Protein AF-A0A7C2VJK5-F1 (afdb_monomer)

Structure (mmCIF, N/CA/C/O backbone):
data_AF-A0A7C2VJK5-F1
#
_entry.id   AF-A0A7C2VJK5-F1
#
loop_
_atom_site.group_PDB
_atom_site.id
_atom_site.type_symbol
_atom_site.label_atom_id
_atom_site.label_alt_id
_atom_site.label_comp_id
_atom_site.label_asym_id
_atom_site.label_entity_id
_atom_site.label_seq_id
_atom_site.pdbx_PDB_ins_code
_atom_site.Cartn_x
_atom_site.Cartn_y
_atom_site.Cartn_z
_atom_site.occupancy
_atom_site.B_iso_or_equiv
_atom_site.auth_seq_id
_atom_site.auth_comp_id
_atom_site.auth_asym_id
_atom_site.auth_atom_id
_atom_site.pdbx_PDB_model_num
ATOM 1 N N . MET A 1 1 ? 11.072 10.235 -19.917 1.00 49.56 1 MET A N 1
ATOM 2 C CA . MET A 1 1 ? 10.590 9.136 -19.045 1.00 49.56 1 MET A CA 1
ATOM 3 C C . MET A 1 1 ? 9.310 8.574 -19.650 1.00 49.56 1 MET A C 1
ATOM 5 O O . MET A 1 1 ? 8.379 9.335 -19.873 1.00 49.56 1 MET A O 1
ATOM 9 N N . SER A 1 2 ? 9.310 7.295 -20.035 1.00 57.38 2 SER A N 1
ATOM 10 C CA . SER A 1 2 ? 8.342 6.715 -20.980 1.00 57.38 2 SER A CA 1
ATOM 11 C C . SER A 1 2 ? 6.887 6.766 -20.512 1.00 57.38 2 SER A C 1
ATOM 13 O O . SER A 1 2 ? 6.5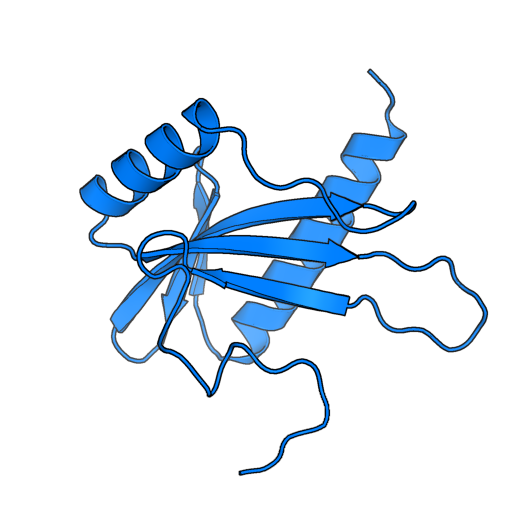37 6.154 -19.504 1.00 57.38 2 SER A O 1
ATOM 15 N N . THR A 1 3 ? 6.029 7.382 -21.330 1.00 71.44 3 THR A N 1
ATOM 16 C CA . THR A 1 3 ? 4.556 7.447 -21.238 1.00 71.44 3 THR A CA 1
ATOM 17 C C . THR A 1 3 ? 3.908 6.106 -20.866 1.00 71.44 3 THR A C 1
ATOM 19 O O . THR A 1 3 ? 2.906 6.055 -20.157 1.00 71.44 3 THR A O 1
ATOM 22 N N . TRP A 1 4 ? 4.529 5.001 -21.279 1.00 69.44 4 TRP A N 1
ATOM 23 C CA . TRP A 1 4 ? 4.117 3.637 -20.966 1.00 69.44 4 TRP A CA 1
ATOM 24 C C . TRP A 1 4 ? 4.113 3.296 -19.464 1.00 69.44 4 TRP A C 1
ATOM 26 O O . TRP A 1 4 ? 3.159 2.687 -18.983 1.00 69.44 4 TRP A O 1
ATOM 36 N N . HIS A 1 5 ? 5.116 3.728 -18.692 1.00 69.25 5 HIS A N 1
ATOM 37 C CA . HIS A 1 5 ? 5.150 3.477 -17.243 1.00 69.25 5 HIS A CA 1
ATOM 38 C C . HIS A 1 5 ? 4.015 4.206 -16.515 1.00 69.25 5 HIS A C 1
ATOM 40 O O . HIS A 1 5 ? 3.384 3.634 -15.626 1.00 69.25 5 HIS A O 1
ATOM 46 N N . SER A 1 6 ? 3.693 5.428 -16.943 1.00 74.06 6 SER A N 1
ATOM 47 C CA . SER A 1 6 ? 2.569 6.203 -16.407 1.00 74.06 6 SER A CA 1
ATOM 48 C C . SER A 1 6 ? 1.223 5.534 -16.695 1.00 74.06 6 SER A C 1
ATOM 50 O O . SER A 1 6 ? 0.342 5.511 -15.833 1.00 74.06 6 SER A O 1
ATOM 52 N N . ILE A 1 7 ? 1.072 4.930 -17.879 1.00 79.56 7 ILE A N 1
ATOM 53 C CA . ILE A 1 7 ? -0.122 4.158 -18.245 1.00 79.56 7 ILE A CA 1
ATOM 54 C C . ILE A 1 7 ? -0.256 2.920 -17.347 1.00 79.56 7 ILE A C 1
ATOM 56 O O . ILE A 1 7 ? -1.321 2.704 -16.766 1.00 79.56 7 ILE A O 1
ATOM 60 N N . LEU A 1 8 ? 0.817 2.141 -17.164 1.00 77.06 8 LEU A N 1
ATOM 61 C CA . LEU A 1 8 ? 0.798 0.959 -16.292 1.00 77.06 8 LEU A CA 1
ATOM 62 C C . LEU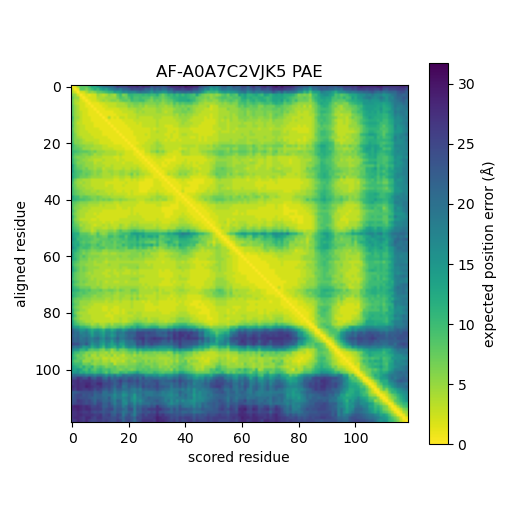 A 1 8 ? 0.493 1.330 -14.835 1.00 77.06 8 LEU A C 1
ATOM 64 O O . LEU A 1 8 ? -0.345 0.686 -14.205 1.00 77.06 8 LEU A O 1
ATOM 68 N N . ALA A 1 9 ? 1.099 2.400 -14.317 1.00 78.94 9 ALA A N 1
ATOM 69 C CA . ALA A 1 9 ? 0.831 2.897 -12.970 1.00 78.94 9 ALA A CA 1
ATOM 70 C C . ALA A 1 9 ? -0.638 3.312 -12.791 1.00 78.94 9 ALA A C 1
ATOM 72 O O . ALA A 1 9 ? -1.260 2.985 -11.777 1.00 78.94 9 ALA A O 1
ATOM 73 N N . ARG A 1 10 ? -1.226 3.984 -13.792 1.00 82.88 10 ARG A N 1
ATOM 74 C CA . ARG A 1 10 ? -2.646 4.366 -13.787 1.00 82.88 10 ARG A CA 1
ATOM 75 C C . ARG A 1 10 ? -3.558 3.140 -13.790 1.00 82.88 10 ARG A C 1
ATOM 77 O O . ARG A 1 10 ? -4.512 3.099 -13.013 1.00 82.88 10 ARG A O 1
ATOM 84 N N . ILE A 1 11 ? -3.262 2.143 -14.625 1.00 83.88 11 ILE A N 1
ATOM 85 C CA . ILE A 1 11 ? -4.028 0.891 -14.689 1.00 83.88 11 ILE A CA 1
ATOM 86 C C . ILE A 1 11 ? -3.929 0.139 -13.360 1.00 83.88 11 ILE A C 1
ATOM 88 O O . ILE A 1 11 ? -4.959 -0.204 -12.784 1.00 83.88 11 ILE A O 1
ATOM 92 N N . GLY A 1 12 ? -2.719 -0.066 -12.835 1.00 81.44 12 GLY A N 1
ATOM 93 C CA . GLY A 1 12 ? -2.519 -0.785 -11.578 1.00 81.44 12 GLY A CA 1
ATOM 94 C C . GLY A 1 12 ? -3.194 -0.098 -10.393 1.00 81.44 12 GLY A C 1
ATOM 95 O O . GLY A 1 12 ? -3.898 -0.756 -9.634 1.00 81.44 12 GLY A O 1
ATOM 96 N N . ARG A 1 13 ? -3.098 1.236 -10.286 1.00 85.06 13 ARG A N 1
ATOM 97 C CA . ARG A 1 13 ? -3.843 2.000 -9.270 1.00 85.06 13 ARG A CA 1
ATOM 98 C C . ARG A 1 13 ? -5.351 1.825 -9.405 1.00 85.06 13 ARG A C 1
ATOM 100 O O . ARG A 1 13 ? -6.025 1.663 -8.396 1.00 85.06 13 ARG A O 1
ATOM 107 N N . ARG A 1 14 ? -5.895 1.855 -10.625 1.00 86.38 14 ARG A N 1
ATOM 108 C CA . ARG A 1 14 ? -7.337 1.672 -10.849 1.00 86.38 14 ARG A CA 1
ATOM 109 C C . ARG A 1 14 ? -7.803 0.279 -10.430 1.00 86.38 14 ARG A C 1
ATOM 111 O O . ARG A 1 14 ? -8.874 0.156 -9.849 1.00 86.38 14 ARG A O 1
ATOM 118 N N . LEU A 1 15 ? -6.998 -0.744 -10.710 1.00 83.75 15 LEU A N 1
ATOM 119 C CA . LEU A 1 15 ? -7.285 -2.120 -10.315 1.00 83.75 15 LEU A CA 1
ATOM 120 C C . LEU A 1 15 ? -7.286 -2.275 -8.794 1.00 83.75 15 LEU A C 1
ATOM 122 O O . LEU A 1 15 ? -8.268 -2.771 -8.260 1.00 83.75 15 LEU A O 1
ATOM 126 N N . VAL A 1 16 ? -6.250 -1.774 -8.115 1.00 83.75 16 VAL A N 1
ATOM 127 C CA . VAL A 1 16 ? -6.155 -1.794 -6.646 1.00 83.75 16 VAL A CA 1
ATOM 128 C C . VAL A 1 16 ? -7.316 -1.037 -6.006 1.00 83.75 16 VAL A C 1
ATOM 130 O O . VAL A 1 16 ? -7.946 -1.553 -5.095 1.00 83.75 16 VAL A O 1
ATOM 133 N N . LYS A 1 17 ? -7.661 0.154 -6.512 1.00 85.94 17 LYS A N 1
ATOM 134 C CA . LYS A 1 17 ? -8.824 0.911 -6.023 1.00 85.94 17 LYS A CA 1
ATOM 135 C C . LYS A 1 17 ? -10.124 0.123 -6.151 1.00 85.94 17 LYS A C 1
ATOM 137 O O . LYS A 1 17 ? -10.911 0.108 -5.218 1.00 85.94 17 LYS A O 1
ATOM 142 N N . ARG A 1 18 ? -10.355 -0.508 -7.307 1.00 84.06 18 ARG A N 1
ATOM 143 C CA . ARG A 1 18 ? -11.571 -1.293 -7.555 1.00 84.06 18 ARG A CA 1
ATOM 144 C C . ARG A 1 18 ? -11.641 -2.529 -6.660 1.00 84.06 18 ARG A C 1
ATOM 146 O O . ARG A 1 18 ? -12.722 -2.862 -6.202 1.00 84.06 18 ARG A O 1
ATOM 153 N N . ASP A 1 19 ? -10.510 -3.194 -6.453 1.00 83.00 19 ASP A N 1
ATOM 154 C CA . ASP A 1 19 ? -10.400 -4.360 -5.575 1.00 83.00 19 ASP A CA 1
ATOM 155 C C . ASP A 1 19 ? -10.739 -3.983 -4.127 1.00 83.00 19 ASP A C 1
ATOM 157 O O . ASP A 1 19 ? -11.664 -4.537 -3.548 1.00 83.00 19 ASP A O 1
ATOM 161 N N . LEU A 1 20 ? -10.103 -2.927 -3.608 1.00 81.50 20 LEU A N 1
ATOM 162 C CA . LEU A 1 20 ? -10.343 -2.398 -2.262 1.00 81.50 20 LEU A CA 1
ATOM 163 C C . LEU A 1 20 ? -11.779 -1.896 -2.060 1.00 81.50 20 LEU A C 1
ATOM 165 O O . LEU A 1 20 ? -12.395 -2.192 -1.041 1.00 81.50 20 LEU A O 1
ATOM 169 N N . ALA A 1 21 ? -12.340 -1.201 -3.051 1.00 80.56 21 ALA A N 1
ATOM 170 C CA . ALA A 1 21 ? -13.743 -0.793 -3.024 1.00 80.56 21 ALA A CA 1
ATOM 171 C C . ALA A 1 21 ? -14.703 -1.999 -3.005 1.00 80.56 21 ALA A C 1
ATOM 173 O O . ALA A 1 21 ? -15.792 -1.904 -2.447 1.00 80.56 21 ALA A O 1
ATOM 174 N N . GLY A 1 22 ? -14.298 -3.143 -3.570 1.00 77.25 22 GLY A N 1
ATOM 175 C CA . GLY A 1 22 ? -15.046 -4.400 -3.492 1.00 77.25 22 GLY A CA 1
ATOM 176 C C . GLY A 1 22 ? -15.184 -4.947 -2.067 1.00 77.25 22 GLY A C 1
ATOM 177 O O . GLY A 1 22 ? -16.163 -5.628 -1.783 1.00 77.25 22 GLY A O 1
ATOM 178 N N . TYR A 1 23 ? -14.265 -4.593 -1.163 1.00 75.88 23 TYR A N 1
ATOM 179 C CA . TYR A 1 23 ? -14.352 -4.903 0.271 1.00 75.88 23 TYR A CA 1
ATOM 180 C C . TYR A 1 23 ? -15.144 -3.854 1.071 1.00 75.88 23 TYR A C 1
ATOM 182 O O . TYR A 1 23 ? -15.136 -3.884 2.298 1.00 75.88 23 TYR A O 1
ATOM 190 N N . GLY A 1 24 ? -15.798 -2.896 0.403 1.00 78.81 24 GLY A N 1
ATOM 191 C CA . GLY A 1 24 ? -16.505 -1.797 1.066 1.00 78.81 24 GLY A CA 1
ATOM 192 C C . GLY A 1 24 ? -15.577 -0.754 1.695 1.00 78.81 24 GLY A C 1
ATOM 193 O O . GLY A 1 24 ? -16.037 0.062 2.487 1.00 78.81 24 GLY A O 1
ATOM 194 N N . ALA A 1 25 ? -14.282 -0.774 1.363 1.00 83.69 25 ALA A N 1
ATOM 195 C CA . ALA A 1 25 ? -13.333 0.202 1.874 1.00 83.69 25 ALA A CA 1
ATOM 196 C C . ALA A 1 25 ? -13.419 1.530 1.110 1.00 83.69 25 ALA A C 1
ATOM 198 O O . ALA A 1 25 ? -13.498 1.564 -0.124 1.00 83.69 25 ALA A O 1
ATOM 199 N N . GLU A 1 26 ? -13.333 2.634 1.844 1.00 89.88 26 GLU A N 1
ATOM 200 C CA . GLU A 1 26 ? -13.203 3.967 1.272 1.00 89.88 26 GLU A CA 1
ATOM 201 C C . GLU A 1 26 ? -11.749 4.202 0.855 1.00 89.88 26 GLU A C 1
ATOM 203 O O . GLU A 1 26 ? -10.826 4.003 1.645 1.00 89.88 26 GLU A O 1
ATOM 208 N N . VAL A 1 27 ? -11.527 4.611 -0.398 1.00 90.44 27 VAL A N 1
ATOM 209 C CA . VAL A 1 27 ? -10.176 4.797 -0.942 1.00 90.44 27 VAL A CA 1
ATOM 210 C C . VAL A 1 27 ? -9.926 6.247 -1.328 1.00 90.44 27 VAL A C 1
ATOM 212 O O . VAL A 1 27 ? -10.384 6.727 -2.367 1.00 90.44 27 VAL A O 1
ATOM 215 N N . GLU A 1 28 ? -9.081 6.910 -0.551 1.00 91.44 28 GLU A N 1
ATOM 216 C CA . GLU A 1 28 ? -8.594 8.261 -0.791 1.00 91.44 28 GLU A CA 1
ATOM 217 C C . GLU A 1 28 ? -7.190 8.231 -1.420 1.00 91.44 28 GLU A C 1
ATOM 219 O O . GLU A 1 28 ? -6.361 7.362 -1.149 1.00 91.44 28 GLU A O 1
ATOM 224 N N . THR A 1 29 ? -6.895 9.175 -2.317 1.00 89.31 29 THR A N 1
ATOM 225 C CA . THR A 1 29 ? -5.554 9.299 -2.919 1.00 89.31 29 THR A CA 1
ATOM 226 C C . THR A 1 29 ? -4.767 10.389 -2.213 1.00 89.31 29 THR A C 1
ATOM 228 O O . THR A 1 29 ? -5.178 11.541 -2.231 1.00 89.31 29 THR A O 1
ATOM 231 N N . THR A 1 30 ? -3.607 10.038 -1.665 1.00 87.50 30 THR A N 1
ATOM 232 C CA . THR A 1 30 ? -2.700 10.950 -0.965 1.00 87.50 30 THR A CA 1
ATOM 233 C C . THR A 1 30 ? -1.355 11.056 -1.701 1.00 87.50 30 THR A C 1
ATOM 235 O O . THR A 1 30 ? -1.043 10.222 -2.563 1.00 87.50 30 THR A O 1
ATOM 238 N N . PRO A 1 31 ? -0.508 12.051 -1.375 1.00 83.62 31 PRO A N 1
ATOM 239 C CA . PRO A 1 31 ? 0.851 12.131 -1.919 1.00 83.62 31 PRO A CA 1
ATOM 240 C C . PRO A 1 31 ? 1.703 10.890 -1.593 1.00 83.62 31 PRO A C 1
ATOM 242 O O . PRO A 1 31 ? 2.518 10.444 -2.406 1.00 83.62 31 PRO A O 1
ATOM 245 N N . ALA A 1 32 ? 1.477 10.290 -0.420 1.00 82.00 32 ALA A N 1
ATOM 246 C CA . ALA A 1 32 ? 2.196 9.107 0.040 1.00 82.00 32 ALA A CA 1
ATOM 247 C C . ALA A 1 32 ? 1.681 7.805 -0.605 1.00 82.00 32 ALA A C 1
ATOM 249 O O . ALA A 1 32 ? 2.468 6.889 -0.858 1.00 82.00 32 ALA A O 1
ATOM 250 N N . GLY A 1 33 ? 0.395 7.715 -0.956 1.00 87.88 33 GLY A N 1
ATOM 251 C CA . GLY A 1 33 ? -0.188 6.495 -1.514 1.00 87.88 33 GLY A CA 1
ATOM 252 C C . GLY A 1 33 ? -1.709 6.534 -1.619 1.00 87.88 33 GLY A C 1
ATOM 253 O O . GLY A 1 33 ? -2.307 7.571 -1.877 1.00 87.88 33 GLY A O 1
ATOM 254 N N . LEU A 1 34 ? -2.344 5.378 -1.471 1.00 90.69 34 LEU A N 1
ATOM 255 C CA . LEU A 1 34 ? -3.789 5.262 -1.316 1.00 90.69 34 LEU A CA 1
ATOM 256 C C . LEU A 1 34 ? -4.080 5.078 0.171 1.00 90.69 34 LEU A C 1
ATOM 258 O O . LEU A 1 34 ? -3.615 4.106 0.756 1.00 90.69 34 LEU A O 1
ATOM 262 N N . LYS A 1 35 ? -4.814 6.005 0.778 1.00 92.19 35 LYS A N 1
ATOM 263 C CA . LYS A 1 35 ? -5.357 5.819 2.121 1.00 92.19 35 LYS A CA 1
ATOM 264 C C . LYS A 1 35 ? -6.649 5.023 1.982 1.00 92.19 35 LYS A C 1
ATOM 266 O O . LYS A 1 35 ? -7.506 5.382 1.181 1.00 92.19 35 LYS A O 1
ATOM 271 N N . VAL A 1 36 ? -6.748 3.923 2.705 1.00 90.44 36 VAL A N 1
ATOM 272 C CA . VAL A 1 36 ? -7.845 2.965 2.607 1.00 90.44 36 VAL A CA 1
ATOM 273 C C . VAL A 1 36 ? -8.448 2.824 3.987 1.00 90.44 36 VAL A C 1
ATOM 275 O O . VAL A 1 36 ? -7.750 2.392 4.897 1.00 90.44 36 VAL A O 1
ATOM 278 N N . THR A 1 37 ? -9.710 3.195 4.138 1.00 89.94 37 THR A N 1
ATOM 279 C CA . THR A 1 37 ? -10.440 3.083 5.401 1.00 89.94 37 THR A CA 1
ATOM 280 C C . THR A 1 37 ? -11.444 1.952 5.263 1.00 89.94 37 THR A C 1
ATOM 282 O O . THR A 1 37 ? -12.354 2.028 4.439 1.00 89.94 37 THR A O 1
ATOM 285 N N . PHE A 1 38 ? -11.262 0.885 6.030 1.00 85.56 38 PHE A N 1
ATOM 286 C CA . PHE A 1 38 ? -12.179 -0.247 6.031 1.00 85.56 38 PHE A CA 1
ATOM 287 C C . PHE A 1 38 ? -13.368 0.007 6.973 1.00 85.56 38 PHE A C 1
ATOM 289 O O . PHE A 1 38 ? -13.250 0.811 7.903 1.00 85.56 38 PHE A O 1
ATOM 296 N N . PRO A 1 39 ? -14.512 -0.675 6.770 1.00 82.69 39 PRO A N 1
ATOM 297 C CA . PRO A 1 39 ? -15.694 -0.515 7.621 1.00 82.69 39 PRO A CA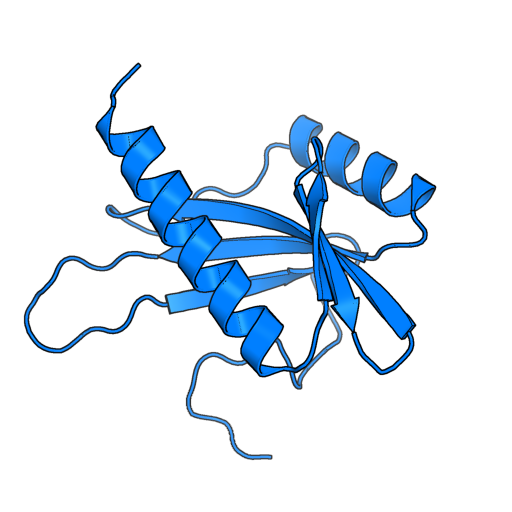 1
ATOM 298 C C . PRO A 1 39 ? -15.463 -0.816 9.110 1.00 82.69 39 PRO A C 1
ATOM 300 O O . PRO A 1 39 ? -16.169 -0.276 9.954 1.00 82.69 39 PRO A O 1
ATOM 303 N N . ASP A 1 40 ? -14.476 -1.652 9.444 1.00 80.00 40 ASP A N 1
ATOM 304 C CA . ASP A 1 40 ? -14.071 -1.968 10.820 1.00 80.00 40 ASP A CA 1
ATOM 305 C C . ASP A 1 40 ? -13.230 -0.857 11.484 1.00 80.00 40 ASP A C 1
ATOM 307 O O . ASP A 1 40 ? -12.830 -0.990 12.638 1.00 80.00 40 ASP A O 1
ATOM 311 N N . GLY A 1 41 ? -12.966 0.248 10.777 1.00 82.38 41 GLY A N 1
ATOM 312 C CA . GLY A 1 41 ? -12.180 1.384 11.266 1.00 82.38 41 GLY A CA 1
ATOM 313 C C . GLY A 1 41 ? -10.675 1.256 11.020 1.00 82.38 41 GLY A C 1
ATOM 314 O O . GLY A 1 41 ? -9.934 2.208 11.266 1.00 82.38 41 GLY A O 1
ATOM 315 N N . THR A 1 42 ? -10.209 0.122 10.489 1.00 85.44 42 THR A N 1
ATOM 316 C CA . THR A 1 42 ? -8.807 -0.069 10.105 1.00 85.44 42 THR A CA 1
ATOM 317 C C . THR A 1 42 ? -8.424 0.864 8.956 1.00 85.44 42 THR A C 1
ATOM 319 O O . THR A 1 42 ? -9.135 0.969 7.956 1.00 85.44 42 THR A O 1
ATOM 322 N N . ILE A 1 43 ? -7.260 1.513 9.064 1.00 89.06 43 ILE A N 1
ATOM 323 C CA . ILE A 1 43 ? -6.721 2.396 8.023 1.00 89.06 43 ILE A CA 1
ATOM 324 C C . ILE A 1 43 ? -5.437 1.796 7.457 1.00 89.06 43 ILE A C 1
ATOM 326 O O . ILE A 1 43 ? -4.481 1.548 8.190 1.00 89.06 43 ILE A O 1
ATOM 330 N N . TRP A 1 44 ? -5.371 1.610 6.142 1.00 89.62 44 TRP A N 1
ATOM 331 C CA . TRP A 1 44 ? -4.147 1.234 5.436 1.00 89.62 44 TRP A CA 1
ATOM 332 C C . TRP A 1 44 ? -3.630 2.386 4.585 1.00 89.62 44 TRP A C 1
ATOM 334 O O . TRP A 1 44 ? -4.391 3.096 3.933 1.00 89.62 44 TRP A O 1
ATOM 344 N N . LEU A 1 45 ? -2.310 2.535 4.536 1.00 91.19 45 LEU A N 1
ATOM 345 C CA . LEU A 1 45 ? -1.634 3.405 3.586 1.00 91.19 45 LEU A CA 1
ATOM 346 C C . LEU A 1 45 ? -0.929 2.540 2.541 1.00 91.19 45 LEU A C 1
ATOM 348 O O . LEU A 1 45 ? 0.167 2.029 2.762 1.00 91.19 45 LEU A O 1
ATOM 352 N N . VAL A 1 46 ? -1.581 2.370 1.394 1.00 89.06 46 VAL A N 1
ATOM 353 C CA . VAL A 1 46 ? -1.173 1.451 0.333 1.00 89.06 46 VAL A CA 1
ATOM 354 C C 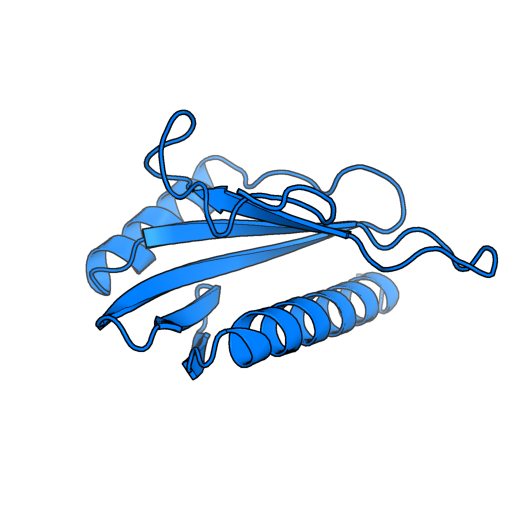. VAL A 1 46 ? -0.326 2.164 -0.719 1.00 89.06 46 VAL A C 1
ATOM 356 O O . VAL A 1 46 ? -0.788 3.059 -1.433 1.00 89.06 46 VAL A O 1
ATOM 359 N N . ARG A 1 47 ? 0.911 1.713 -0.906 1.00 89.44 47 ARG A N 1
ATOM 360 C CA . ARG A 1 47 ? 1.759 2.099 -2.036 1.00 89.44 47 ARG A CA 1
ATOM 361 C C . ARG A 1 47 ? 1.642 1.061 -3.142 1.00 89.44 47 ARG A C 1
ATOM 363 O O . ARG A 1 47 ? 1.762 -0.126 -2.886 1.00 89.44 47 ARG A O 1
ATOM 370 N N . VAL A 1 48 ? 1.415 1.500 -4.378 1.00 87.25 48 VAL A N 1
ATOM 371 C CA . VAL A 1 48 ? 1.203 0.593 -5.517 1.00 87.25 48 VAL A CA 1
ATOM 372 C C . VAL A 1 48 ? 2.455 0.535 -6.385 1.00 87.25 48 VAL A C 1
ATOM 374 O O . VAL A 1 48 ? 2.872 1.566 -6.915 1.00 87.25 48 VAL A O 1
ATOM 377 N N . THR A 1 49 ? 3.006 -0.661 -6.584 1.00 85.81 49 THR A N 1
ATOM 378 C CA . THR A 1 49 ? 4.057 -0.936 -7.571 1.00 85.81 49 THR A CA 1
ATOM 379 C C . THR A 1 49 ? 3.503 -1.825 -8.674 1.00 85.81 49 THR A C 1
ATOM 381 O O . THR A 1 49 ? 2.779 -2.786 -8.422 1.00 85.81 49 THR A O 1
ATOM 384 N N . VAL A 1 50 ? 3.794 -1.481 -9.929 1.00 83.56 50 VAL A N 1
ATOM 385 C CA . VAL A 1 50 ? 3.221 -2.163 -11.096 1.00 83.56 50 VAL A CA 1
ATOM 386 C C . VAL A 1 50 ? 4.337 -2.644 -12.004 1.00 83.56 50 VAL A C 1
ATOM 388 O O . VAL A 1 50 ? 5.236 -1.876 -12.332 1.00 83.56 50 VAL A O 1
ATOM 391 N N . SER A 1 51 ? 4.253 -3.893 -12.457 1.00 81.69 51 SER A N 1
ATOM 392 C CA . SER A 1 51 ? 5.151 -4.429 -13.478 1.00 81.69 51 SER A CA 1
ATOM 393 C C . SER A 1 51 ? 4.391 -5.261 -14.500 1.00 81.69 51 SER A C 1
ATOM 395 O O . SER A 1 51 ? 3.510 -6.053 -14.161 1.00 81.69 51 SER A O 1
ATOM 397 N N . ALA A 1 52 ? 4.749 -5.069 -15.770 1.00 73.50 52 ALA A N 1
ATOM 398 C CA . ALA A 1 52 ? 4.270 -5.875 -16.891 1.00 73.50 52 ALA A CA 1
ATOM 399 C C . ALA A 1 52 ? 5.298 -6.926 -17.357 1.00 73.50 52 ALA A C 1
ATOM 401 O O . ALA A 1 52 ? 4.988 -7.757 -18.211 1.00 73.50 52 ALA A O 1
ATOM 402 N N . ALA A 1 53 ? 6.520 -6.885 -16.814 1.00 69.19 53 ALA A N 1
ATOM 403 C CA . ALA A 1 53 ? 7.671 -7.660 -17.282 1.00 69.19 53 ALA A CA 1
ATOM 404 C C . ALA A 1 53 ? 8.254 -8.607 -16.214 1.00 69.19 53 ALA A C 1
ATOM 406 O O . ALA A 1 53 ? 9.341 -9.137 -16.399 1.00 69.19 53 ALA A O 1
ATOM 407 N N . GLY A 1 54 ? 7.553 -8.838 -15.099 1.00 69.56 54 GLY A N 1
ATOM 408 C CA . GLY A 1 54 ? 8.061 -9.683 -14.016 1.00 69.56 54 GLY A CA 1
ATOM 409 C C . GLY A 1 54 ? 7.372 -9.412 -12.687 1.00 69.56 54 GLY A C 1
ATOM 410 O O . GLY A 1 54 ? 6.268 -8.863 -12.667 1.00 69.56 54 GLY A O 1
ATOM 411 N N . ASP A 1 55 ? 8.019 -9.806 -11.591 1.00 70.19 55 ASP A N 1
ATOM 412 C CA . ASP A 1 55 ? 7.599 -9.371 -10.260 1.00 70.19 55 ASP A CA 1
ATOM 413 C C . ASP A 1 55 ? 7.844 -7.858 -10.132 1.00 70.19 55 ASP A C 1
ATOM 415 O O . ASP A 1 55 ? 8.903 -7.375 -10.548 1.00 70.19 55 ASP A O 1
ATOM 419 N N . PRO A 1 56 ? 6.867 -7.070 -9.659 1.00 74.56 56 PRO A N 1
ATOM 420 C CA . PRO A 1 56 ? 7.085 -5.649 -9.447 1.00 74.56 56 PRO A CA 1
ATOM 421 C C . PRO A 1 56 ? 8.126 -5.433 -8.352 1.00 74.56 56 PRO A C 1
ATOM 423 O O . PRO A 1 56 ? 8.139 -6.129 -7.335 1.00 74.56 56 PRO A O 1
ATOM 426 N N . ALA A 1 57 ? 8.995 -4.448 -8.577 1.00 75.69 57 ALA A N 1
ATOM 427 C CA . ALA A 1 57 ? 10.041 -4.104 -7.630 1.00 75.69 57 ALA A CA 1
ATOM 428 C C . ALA A 1 57 ? 9.446 -3.790 -6.248 1.00 75.69 57 ALA A C 1
ATOM 430 O O 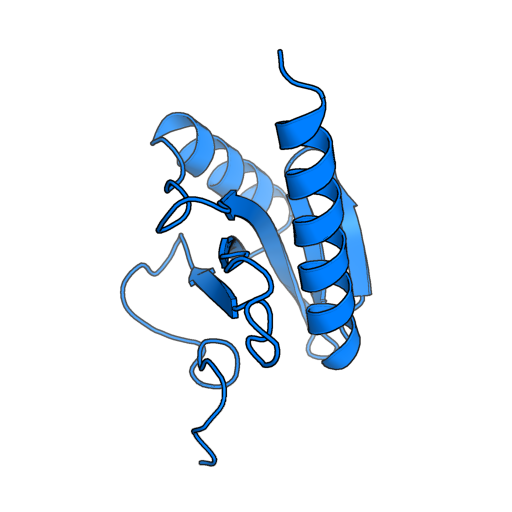. ALA A 1 57 ? 8.350 -3.224 -6.121 1.00 75.69 57 ALA A O 1
ATOM 431 N N . GLY A 1 58 ? 10.187 -4.186 -5.213 1.00 77.25 58 GLY A N 1
ATOM 432 C CA . GLY A 1 58 ? 9.938 -3.720 -3.857 1.00 77.25 58 GLY A CA 1
ATOM 433 C C . GLY A 1 58 ? 10.244 -2.230 -3.721 1.00 77.25 58 GLY A C 1
ATOM 434 O O . GLY A 1 58 ? 10.825 -1.616 -4.613 1.00 77.25 58 GLY A O 1
ATOM 435 N N . LEU A 1 59 ? 9.852 -1.661 -2.585 1.00 81.62 59 LEU A N 1
ATOM 436 C CA . LEU A 1 59 ? 10.275 -0.315 -2.210 1.00 81.62 59 LEU A CA 1
ATOM 437 C C . LEU A 1 59 ? 11.741 -0.340 -1.774 1.00 81.62 59 LEU A C 1
ATOM 439 O O . LEU A 1 59 ? 12.153 -1.278 -1.084 1.00 81.62 59 LEU A O 1
ATOM 443 N N . SER A 1 60 ? 12.486 0.704 -2.134 1.00 85.19 60 SER A N 1
ATOM 444 C CA . SER A 1 60 ? 13.789 0.988 -1.522 1.00 85.19 60 SER A CA 1
ATOM 445 C C . SER A 1 60 ? 13.644 1.271 -0.021 1.00 85.19 60 SER A C 1
ATOM 447 O O . SER A 1 60 ? 12.551 1.591 0.453 1.00 85.19 60 SER A O 1
ATOM 449 N N . ASP A 1 61 ? 14.736 1.188 0.743 1.00 81.44 61 ASP A N 1
ATOM 450 C CA . ASP A 1 61 ? 14.721 1.481 2.185 1.00 81.44 61 ASP A CA 1
ATOM 451 C C . ASP A 1 61 ? 14.233 2.901 2.489 1.00 81.44 61 ASP A C 1
ATOM 453 O O . ASP A 1 61 ? 13.456 3.107 3.420 1.00 81.44 61 ASP A O 1
ATOM 457 N N . VAL A 1 62 ? 14.601 3.869 1.645 1.00 86.88 62 VAL A N 1
ATOM 458 C CA . VAL A 1 62 ? 14.155 5.265 1.760 1.00 86.88 62 VAL A CA 1
ATOM 459 C C . VAL A 1 62 ? 12.650 5.385 1.522 1.00 86.88 62 VAL A C 1
ATOM 461 O O . VAL A 1 62 ? 11.941 6.005 2.313 1.00 86.88 62 VAL A O 1
ATOM 464 N N . GLU A 1 63 ? 12.130 4.764 0.461 1.00 85.81 63 GLU A N 1
ATOM 465 C CA . GLU A 1 63 ? 10.692 4.780 0.168 1.00 85.81 63 GLU A CA 1
ATOM 466 C C . GLU A 1 63 ? 9.882 4.042 1.237 1.00 85.81 63 GLU A C 1
ATOM 468 O O . GLU A 1 63 ? 8.788 4.478 1.600 1.00 85.81 63 GLU A O 1
ATOM 473 N N . ARG A 1 64 ? 10.423 2.940 1.765 1.00 84.81 64 ARG A N 1
ATOM 474 C CA . ARG A 1 64 ? 9.824 2.190 2.869 1.00 84.81 64 ARG A CA 1
ATOM 475 C C . ARG A 1 64 ? 9.774 3.037 4.138 1.00 84.81 64 ARG A C 1
ATOM 477 O O . ARG A 1 64 ? 8.725 3.100 4.771 1.00 84.81 64 ARG A O 1
ATOM 484 N N . ALA A 1 65 ? 10.868 3.711 4.490 1.00 85.56 65 ALA A N 1
ATOM 485 C CA . ALA A 1 65 ? 10.924 4.597 5.648 1.00 85.56 65 ALA A CA 1
ATOM 486 C C . ALA A 1 65 ? 9.929 5.761 5.518 1.00 85.56 65 ALA A C 1
ATOM 488 O O . ALA A 1 65 ? 9.164 6.020 6.446 1.00 85.56 65 ALA A O 1
ATOM 489 N N . ALA A 1 66 ? 9.868 6.403 4.347 1.00 88.44 66 ALA A N 1
ATOM 490 C CA . ALA A 1 66 ? 8.919 7.480 4.074 1.00 88.44 66 ALA A CA 1
ATOM 491 C C . ALA A 1 66 ? 7.459 7.012 4.188 1.00 88.44 66 ALA A C 1
ATOM 493 O O . ALA A 1 66 ? 6.624 7.701 4.775 1.00 88.44 66 ALA A O 1
ATOM 494 N N . LEU A 1 67 ? 7.150 5.820 3.672 1.00 86.50 67 LEU A N 1
ATOM 495 C CA . LEU A 1 67 ? 5.818 5.232 3.775 1.00 86.50 67 LEU A CA 1
ATOM 496 C C . LEU A 1 67 ? 5.461 4.868 5.220 1.00 86.50 67 LEU A C 1
ATOM 498 O O . LEU A 1 67 ? 4.348 5.149 5.654 1.00 86.50 67 LEU A O 1
ATOM 502 N N . ASN A 1 68 ? 6.401 4.301 5.978 1.00 87.56 68 ASN A N 1
ATOM 503 C CA . ASN A 1 68 ? 6.209 3.978 7.392 1.00 87.56 68 ASN A CA 1
ATOM 504 C C . ASN A 1 68 ? 5.971 5.232 8.242 1.00 87.56 68 ASN A C 1
ATOM 506 O O . ASN A 1 68 ? 5.107 5.212 9.119 1.00 87.56 68 ASN A O 1
ATOM 510 N N . ALA A 1 69 ? 6.704 6.315 7.972 1.00 88.50 69 ALA A N 1
ATOM 511 C CA . ALA A 1 69 ? 6.528 7.598 8.644 1.00 88.50 69 ALA A CA 1
ATOM 512 C C . ALA A 1 69 ? 5.166 8.225 8.311 1.00 88.50 69 ALA A C 1
ATOM 514 O O . ALA A 1 69 ? 4.424 8.611 9.214 1.00 88.50 69 ALA A O 1
ATOM 515 N N . ALA A 1 70 ? 4.795 8.252 7.026 1.00 89.31 70 ALA A N 1
ATOM 516 C CA . ALA A 1 70 ? 3.495 8.753 6.585 1.00 89.31 70 ALA A CA 1
ATOM 517 C C . ALA A 1 70 ? 2.335 7.932 7.168 1.00 89.31 70 ALA A C 1
ATOM 519 O O . ALA A 1 70 ? 1.336 8.497 7.606 1.00 89.31 70 ALA A O 1
ATOM 520 N N . ALA A 1 71 ? 2.476 6.606 7.219 1.00 88.50 71 ALA A N 1
ATOM 521 C CA . ALA A 1 71 ? 1.487 5.728 7.829 1.00 88.50 71 ALA A CA 1
ATOM 522 C C . ALA A 1 71 ? 1.391 5.971 9.343 1.00 88.50 71 ALA A C 1
ATOM 524 O O . ALA A 1 71 ? 0.292 6.090 9.873 1.00 88.50 71 ALA A O 1
ATOM 525 N N . GLY A 1 72 ? 2.529 6.150 10.025 1.00 86.94 72 GLY A N 1
ATOM 526 C CA . GLY A 1 72 ? 2.581 6.495 11.447 1.00 86.94 72 GLY A CA 1
ATOM 527 C C . GLY A 1 72 ? 1.839 7.789 11.785 1.00 86.94 72 GLY A C 1
ATOM 528 O O . GLY A 1 72 ? 1.055 7.798 12.727 1.00 86.94 72 GLY A O 1
ATOM 529 N N . GLY A 1 73 ? 2.008 8.842 10.980 1.00 85.50 73 GLY A N 1
ATOM 530 C CA . GLY A 1 73 ? 1.287 10.108 11.164 1.00 85.50 73 GLY A CA 1
ATOM 531 C C . GLY A 1 73 ? -0.228 10.017 10.940 1.00 85.50 73 GLY A C 1
ATOM 532 O O . GLY A 1 73 ? -0.966 10.876 11.409 1.00 85.50 73 GLY A O 1
ATOM 533 N N . LEU A 1 74 ? -0.698 8.975 10.250 1.00 85.38 74 LEU A N 1
ATOM 534 C CA . LEU A 1 74 ? -2.117 8.733 9.973 1.00 85.38 74 LEU A CA 1
ATOM 535 C C . LEU A 1 74 ? -2.740 7.667 10.887 1.00 85.38 74 LEU A C 1
ATOM 537 O O . LEU A 1 74 ? -3.916 7.357 10.716 1.00 85.38 74 LEU A O 1
ATOM 541 N N . GLY A 1 75 ? -1.965 7.058 11.794 1.00 86.44 75 GLY A N 1
ATOM 542 C CA . GLY A 1 75 ? -2.402 5.863 12.526 1.00 86.44 75 GLY A CA 1
ATOM 543 C C . GLY A 1 75 ? -2.696 4.670 11.607 1.00 86.44 75 GLY A C 1
ATOM 544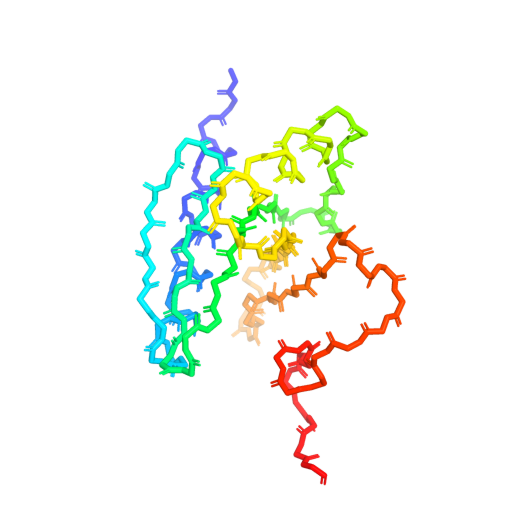 O O . GLY A 1 75 ? -3.472 3.791 11.963 1.00 86.44 75 GLY A O 1
ATOM 545 N N . ALA A 1 76 ? -2.109 4.657 10.409 1.00 86.62 76 ALA A N 1
ATOM 546 C CA . ALA A 1 76 ? -2.371 3.676 9.370 1.00 86.62 76 ALA A CA 1
ATOM 547 C C . ALA A 1 76 ? -1.310 2.567 9.336 1.00 86.62 76 ALA A C 1
ATOM 549 O O . ALA A 1 76 ? -0.151 2.758 9.721 1.00 86.62 76 ALA A O 1
ATOM 550 N N . THR A 1 77 ? -1.689 1.423 8.777 1.00 87.50 77 THR A N 1
ATOM 551 C CA . THR A 1 77 ? -0.783 0.313 8.468 1.00 87.50 77 THR A CA 1
ATOM 552 C C . THR A 1 77 ? -0.139 0.533 7.091 1.00 87.50 77 THR A C 1
ATOM 554 O O . THR A 1 77 ? -0.863 0.677 6.100 1.00 87.50 77 THR A O 1
ATOM 557 N N . PRO A 1 78 ? 1.201 0.608 6.977 1.00 88.62 78 PRO A N 1
ATOM 558 C CA . PRO A 1 78 ? 1.881 0.797 5.698 1.00 88.62 78 PRO A CA 1
ATOM 559 C C . PRO A 1 78 ? 1.880 -0.499 4.881 1.00 88.62 78 PRO A C 1
ATOM 561 O O . PRO A 1 78 ? 2.497 -1.490 5.260 1.00 88.62 78 PRO A O 1
ATOM 564 N N . VAL A 1 79 ? 1.248 -0.474 3.710 1.00 87.25 79 VAL A N 1
ATOM 565 C CA . VAL A 1 79 ? 1.064 -1.657 2.859 1.00 87.25 79 VAL A CA 1
ATOM 566 C C . VAL A 1 79 ? 1.665 -1.421 1.475 1.00 87.25 79 VAL A C 1
ATOM 568 O O . VAL A 1 79 ? 1.509 -0.359 0.875 1.00 87.25 79 VAL A O 1
ATOM 571 N N . LEU A 1 80 ? 2.326 -2.432 0.917 1.00 86.50 80 LEU A N 1
ATOM 572 C CA . LEU A 1 80 ? 2.781 -2.464 -0.469 1.00 86.50 80 LEU A CA 1
ATOM 573 C C . LEU A 1 80 ? 1.852 -3.348 -1.306 1.00 86.50 80 LEU A C 1
ATOM 575 O O . LEU A 1 80 ? 1.791 -4.556 -1.109 1.00 86.50 80 LEU A O 1
ATOM 579 N N . ALA A 1 81 ? 1.172 -2.760 -2.285 1.00 85.56 81 ALA A N 1
ATOM 580 C CA . ALA A 1 81 ? 0.410 -3.479 -3.298 1.00 85.56 81 ALA A CA 1
ATOM 581 C C . ALA A 1 81 ? 1.264 -3.700 -4.552 1.00 85.56 81 ALA A C 1
ATOM 583 O O . ALA A 1 81 ? 1.555 -2.768 -5.304 1.00 85.56 81 ALA A O 1
ATOM 584 N N . ARG A 1 82 ? 1.631 -4.955 -4.795 1.00 84.94 82 ARG A N 1
ATOM 585 C CA . ARG A 1 82 ? 2.340 -5.420 -5.985 1.00 84.94 82 ARG A CA 1
ATOM 586 C C . ARG A 1 82 ? 1.336 -5.865 -7.038 1.00 84.94 82 ARG A C 1
ATOM 588 O O . ARG A 1 82 ? 0.633 -6.859 -6.869 1.00 84.94 82 ARG A O 1
ATOM 595 N N . VAL A 1 83 ? 1.284 -5.138 -8.148 1.00 82.56 83 VAL A N 1
ATOM 596 C CA . VAL A 1 83 ? 0.402 -5.439 -9.277 1.00 82.56 83 VAL A CA 1
ATOM 597 C C . VAL A 1 83 ? 1.221 -5.996 -10.427 1.00 82.56 83 VAL A C 1
ATOM 599 O O . VAL A 1 83 ? 2.024 -5.294 -11.051 1.00 82.56 83 VAL A O 1
ATOM 602 N N . ARG A 1 84 ? 0.973 -7.262 -10.754 1.00 81.50 84 ARG A N 1
ATOM 603 C CA . ARG A 1 84 ? 1.565 -7.910 -11.919 1.00 81.50 84 ARG A CA 1
ATOM 604 C C . ARG A 1 84 ? 0.558 -7.931 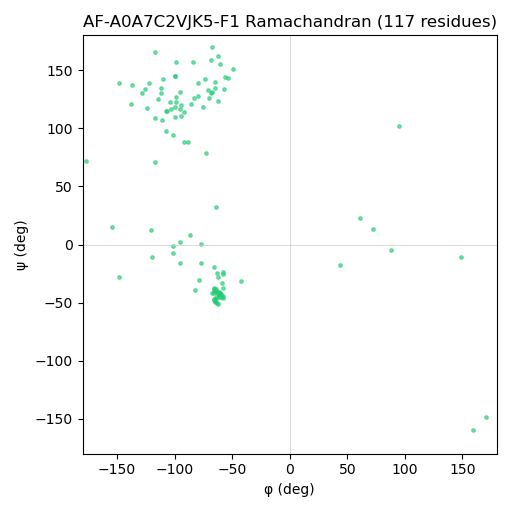-13.060 1.00 81.50 84 ARG A C 1
ATOM 606 O O . ARG A 1 84 ? -0.433 -8.665 -13.034 1.00 81.50 84 ARG A O 1
ATOM 613 N N . LEU A 1 85 ? 0.838 -7.131 -14.083 1.00 74.81 85 LEU A N 1
ATOM 614 C CA . LEU A 1 85 ? 0.077 -7.095 -15.325 1.00 74.81 85 LEU A CA 1
ATOM 615 C C . LEU A 1 85 ? 0.668 -8.126 -16.289 1.00 74.81 85 LEU A C 1
ATOM 617 O O . LEU A 1 85 ? 1.564 -7.830 -17.074 1.00 74.81 85 LEU A O 1
ATOM 621 N N . THR A 1 86 ? 0.202 -9.372 -16.226 1.00 66.38 86 THR A N 1
ATOM 622 C CA . THR A 1 86 ? 0.574 -10.371 -17.235 1.00 66.38 86 THR A CA 1
ATOM 623 C C . THR A 1 86 ? -0.052 -10.001 -18.580 1.00 66.38 86 THR A C 1
ATOM 625 O O . THR A 1 86 ? -1.245 -9.709 -18.633 1.00 66.38 86 THR A O 1
ATOM 628 N N . ARG A 1 87 ? 0.745 -9.995 -19.663 1.00 53.16 87 ARG A N 1
ATOM 629 C CA . ARG A 1 87 ? 0.277 -9.669 -21.026 1.00 53.16 87 ARG A CA 1
ATOM 630 C C . ARG A 1 87 ? -0.995 -10.453 -21.402 1.00 53.16 87 ARG A C 1
ATOM 632 O O . ARG A 1 87 ? -1.151 -11.593 -20.956 1.00 53.16 87 ARG A O 1
ATOM 639 N N . PRO A 1 88 ? -1.853 -9.893 -22.276 1.00 47.12 88 PRO A N 1
ATOM 640 C CA . PRO A 1 88 ? -3.125 -10.489 -22.665 1.00 47.12 88 PRO A CA 1
ATOM 641 C C . PRO A 1 88 ? -2.902 -11.696 -23.587 1.00 47.12 88 PRO A C 1
ATOM 643 O O . PRO A 1 88 ? -3.059 -11.621 -24.799 1.00 47.12 88 PRO A O 1
ATOM 646 N N . ARG A 1 89 ? -2.540 -12.849 -23.024 1.00 46.38 89 ARG A N 1
ATOM 647 C CA . ARG A 1 89 ? -2.851 -14.138 -23.646 1.00 46.38 89 ARG A CA 1
ATOM 648 C C . ARG A 1 89 ? -4.186 -14.591 -23.080 1.00 46.38 89 ARG A C 1
ATOM 650 O O . ARG A 1 89 ? -4.196 -15.240 -22.045 1.00 46.38 89 ARG A O 1
ATOM 657 N N . ARG A 1 90 ? -5.257 -14.144 -23.749 1.00 45.22 90 ARG A N 1
ATOM 658 C CA . ARG A 1 90 ? -6.678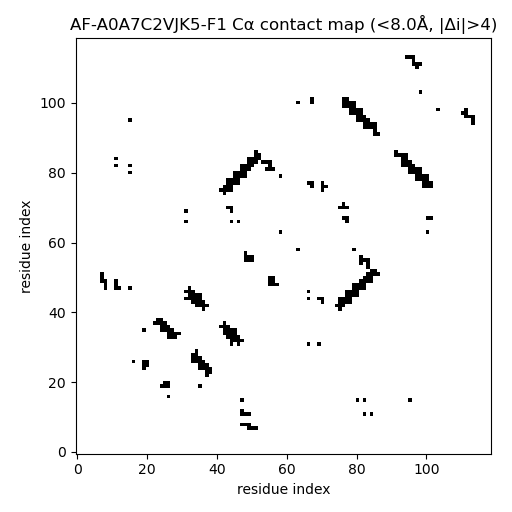 -14.560 -23.743 1.00 45.22 90 ARG A CA 1
ATOM 659 C C . ARG A 1 90 ? -7.420 -14.864 -22.423 1.00 45.22 90 ARG A C 1
ATOM 661 O O . ARG A 1 90 ? -8.634 -14.787 -22.459 1.00 45.22 90 ARG A O 1
ATOM 668 N N . ASP A 1 91 ? -6.761 -15.100 -21.286 1.00 45.28 91 ASP A N 1
ATOM 669 C CA . ASP A 1 91 ? -7.416 -15.642 -20.082 1.00 45.28 91 ASP A CA 1
ATOM 670 C C . ASP A 1 91 ? -6.733 -15.304 -18.734 1.00 45.28 91 ASP A C 1
ATOM 672 O O . ASP A 1 91 ? -7.005 -15.922 -17.708 1.00 45.28 91 ASP A O 1
ATOM 676 N N . ARG A 1 92 ? -5.809 -14.331 -18.669 1.00 47.91 92 ARG A N 1
ATOM 677 C CA . ARG A 1 92 ? -5.094 -14.025 -17.409 1.00 47.91 92 ARG A CA 1
ATOM 678 C C . ARG A 1 92 ? -5.477 -12.680 -16.805 1.00 47.91 92 ARG A C 1
ATOM 680 O O . ARG A 1 92 ? -5.069 -11.623 -17.281 1.00 47.91 92 ARG A O 1
ATOM 687 N N . ARG A 1 93 ? -6.238 -12.764 -15.708 1.00 58.66 93 ARG A N 1
ATOM 688 C CA . ARG A 1 93 ? -6.554 -11.677 -14.770 1.00 58.66 93 ARG A CA 1
ATOM 689 C C . ARG A 1 93 ? -5.266 -11.015 -14.262 1.00 58.66 93 ARG A C 1
ATOM 691 O O . ARG A 1 93 ? -4.272 -11.696 -14.012 1.00 58.66 93 ARG A O 1
ATOM 698 N N . ALA A 1 94 ? -5.293 -9.694 -14.078 1.00 65.38 94 ALA A N 1
ATOM 699 C CA . ALA A 1 94 ? -4.248 -9.000 -13.329 1.00 65.38 94 ALA A CA 1
ATOM 700 C C . ALA A 1 94 ? -4.161 -9.600 -11.918 1.00 65.38 94 ALA A C 1
ATOM 702 O O . ALA A 1 94 ? -5.196 -9.816 -11.287 1.00 65.38 94 ALA A O 1
ATOM 703 N N . ARG A 1 95 ? -2.946 -9.881 -11.437 1.00 72.75 95 ARG A N 1
ATOM 704 C CA . ARG A 1 95 ? -2.739 -10.383 -10.072 1.00 72.75 95 ARG A CA 1
ATOM 705 C C . ARG A 1 95 ? -2.321 -9.225 -9.179 1.00 72.75 95 ARG A C 1
ATOM 707 O O . ARG A 1 95 ? -1.376 -8.505 -9.512 1.00 72.75 95 ARG A O 1
ATOM 714 N N . ILE A 1 96 ? -3.041 -9.059 -8.077 1.00 73.69 96 ILE A N 1
ATOM 715 C CA . ILE A 1 96 ? -2.759 -8.076 -7.035 1.00 73.69 96 ILE A CA 1
ATOM 716 C C . ILE A 1 96 ? -2.336 -8.861 -5.797 1.00 73.69 96 ILE A C 1
ATOM 718 O O . ILE A 1 96 ? -2.993 -9.833 -5.427 1.00 73.69 96 ILE A O 1
ATOM 722 N N . ALA A 1 97 ? -1.219 -8.467 -5.201 1.00 73.81 97 ALA A N 1
ATOM 723 C CA . ALA A 1 97 ? -0.749 -9.000 -3.934 1.00 73.81 97 ALA A CA 1
ATOM 724 C C . ALA A 1 97 ? -0.447 -7.835 -2.992 1.00 73.81 97 ALA A C 1
ATOM 726 O O . ALA A 1 97 ? 0.235 -6.884 -3.380 1.00 73.81 97 ALA A O 1
ATOM 727 N N . TYR A 1 98 ? -0.965 -7.909 -1.773 1.00 72.94 98 TYR A N 1
ATOM 728 C CA . TYR A 1 98 ? -0.727 -6.927 -0.722 1.00 72.94 98 TYR A CA 1
ATOM 729 C C . TYR A 1 98 ? 0.353 -7.462 0.223 1.00 72.94 98 TYR A C 1
ATOM 731 O O . TYR A 1 98 ? 0.436 -8.664 0.451 1.00 72.94 98 TYR A O 1
ATOM 739 N N . TYR A 1 99 ? 1.192 -6.580 0.756 1.00 70.44 99 TYR A N 1
ATOM 740 C CA . TYR A 1 99 ? 2.255 -6.925 1.698 1.00 70.44 99 TYR A CA 1
ATOM 741 C C . TYR A 1 99 ? 2.291 -5.881 2.804 1.00 70.44 99 TYR A C 1
ATOM 743 O O . TYR A 1 99 ? 2.507 -4.705 2.509 1.00 70.44 99 TYR A O 1
ATOM 751 N N . ASP A 1 100 ? 2.107 -6.290 4.056 1.00 73.56 100 ASP A N 1
ATOM 752 C CA . ASP A 1 100 ? 2.349 -5.389 5.179 1.00 73.56 100 ASP A CA 1
ATOM 753 C C . ASP A 1 100 ? 3.855 -5.139 5.358 1.00 73.56 100 ASP A C 1
ATOM 755 O O . ASP A 1 100 ? 4.684 -6.055 5.316 1.00 73.56 100 ASP A O 1
ATOM 759 N N . LEU A 1 101 ? 4.218 -3.867 5.515 1.00 69.88 101 LEU A N 1
ATOM 760 C CA . LEU A 1 101 ? 5.612 -3.443 5.613 1.00 69.88 101 LEU A CA 1
ATOM 761 C C . LEU A 1 101 ? 6.093 -3.306 7.056 1.00 69.88 101 LEU A C 1
ATOM 763 O O . LEU A 1 101 ? 7.308 -3.258 7.262 1.00 69.88 101 LEU A O 1
ATOM 767 N N . ARG A 1 102 ? 5.181 -3.258 8.038 1.00 61.28 102 ARG A N 1
ATOM 768 C CA . ARG A 1 102 ? 5.527 -3.288 9.470 1.00 61.28 102 ARG A CA 1
ATOM 769 C C . ARG A 1 102 ? 5.762 -4.714 9.971 1.00 61.28 102 ARG A C 1
ATOM 771 O O . ARG A 1 102 ? 6.712 -4.944 10.710 1.00 61.28 102 ARG A O 1
ATOM 778 N N . ALA A 1 103 ? 4.961 -5.664 9.513 1.00 50.78 103 ALA A N 1
ATOM 779 C CA . ALA A 1 103 ? 4.993 -7.078 9.838 1.00 50.78 103 ALA A CA 1
ATOM 780 C C . ALA A 1 103 ? 5.295 -7.888 8.575 1.00 50.78 103 ALA A C 1
ATOM 782 O O . ALA A 1 103 ? 4.464 -8.647 8.083 1.00 50.78 103 ALA A O 1
ATOM 783 N N . SER A 1 104 ? 6.529 -7.811 8.068 1.00 44.69 104 SER A N 1
ATOM 784 C CA . SER A 1 104 ? 7.019 -8.746 7.037 1.00 44.69 104 SER A CA 1
ATOM 785 C C . SER A 1 104 ? 7.097 -10.212 7.517 1.00 44.69 104 SER A C 1
ATOM 787 O O . SER A 1 104 ? 7.952 -10.965 7.052 1.00 44.69 104 SER A O 1
ATOM 789 N N . ARG A 1 105 ? 6.207 -10.661 8.414 1.00 38.50 105 ARG A N 1
ATOM 790 C CA . ARG A 1 105 ? 6.030 -12.083 8.683 1.00 38.50 105 ARG A CA 1
ATOM 791 C C . ARG A 1 105 ? 4.631 -12.552 9.073 1.00 38.50 105 ARG A C 1
ATOM 793 O O . ARG A 1 105 ? 4.334 -13.687 8.729 1.00 38.50 105 ARG A O 1
ATOM 800 N N . GLU A 1 106 ? 3.758 -11.760 9.694 1.00 47.22 106 GLU A N 1
ATOM 801 C CA . GLU A 1 106 ? 2.465 -12.295 10.152 1.00 47.22 106 GLU A CA 1
ATOM 802 C C . GLU A 1 106 ? 1.328 -11.263 10.129 1.00 47.22 106 GLU A C 1
ATOM 804 O O . GLU A 1 106 ? 1.471 -10.146 10.616 1.00 47.22 106 GLU A O 1
ATOM 809 N N . THR A 1 107 ? 0.158 -11.749 9.694 1.00 40.75 107 THR A N 1
ATOM 810 C CA . THR A 1 107 ? -1.207 -11.257 9.979 1.00 40.75 107 THR A CA 1
ATOM 811 C C . THR A 1 107 ? -1.854 -10.298 8.970 1.00 40.75 107 THR A C 1
ATOM 813 O O . THR A 1 107 ? -1.565 -9.114 8.931 1.00 40.75 107 THR A O 1
ATOM 816 N N . HIS A 1 108 ? -2.751 -10.858 8.146 1.00 40.12 108 HIS A N 1
ATOM 817 C CA . HIS A 1 108 ? -4.171 -10.507 7.898 1.00 40.12 108 HIS A CA 1
ATOM 818 C C . HIS A 1 108 ? -4.680 -11.572 6.889 1.00 40.12 108 HIS A C 1
ATOM 820 O O . HIS A 1 108 ? -4.807 -11.306 5.689 1.00 40.12 108 HIS A O 1
ATOM 826 N N . PRO A 1 109 ? -4.877 -12.832 7.328 1.00 43.19 109 PRO A N 1
ATOM 827 C CA . PRO A 1 109 ? -5.077 -13.978 6.429 1.00 43.19 109 PRO A CA 1
ATOM 828 C C . PRO A 1 109 ? -6.269 -13.825 5.467 1.00 43.19 109 PRO A C 1
ATOM 830 O O . PRO A 1 109 ? -6.245 -14.400 4.385 1.00 43.19 109 PRO A O 1
ATOM 833 N N . GLY A 1 110 ? -7.266 -12.998 5.804 1.00 43.06 110 GLY A N 1
ATOM 834 C CA . GLY A 1 110 ? -8.441 -12.754 4.960 1.00 43.06 110 GLY A CA 1
ATOM 835 C C . GLY A 1 110 ? -8.235 -11.821 3.757 1.00 43.06 110 GLY A C 1
ATOM 836 O O . GLY A 1 110 ? -9.071 -11.823 2.862 1.00 43.06 110 GLY A O 1
ATOM 837 N N . LEU A 1 111 ? -7.148 -11.038 3.699 1.00 45.19 111 LEU A N 1
ATOM 838 C CA . LEU A 1 111 ? -6.899 -10.053 2.622 1.00 45.19 111 LEU A CA 1
ATOM 839 C C . LEU A 1 111 ? -5.613 -10.327 1.819 1.00 45.19 111 LEU A C 1
ATOM 841 O O . LEU A 1 111 ? -5.392 -9.721 0.771 1.00 45.19 111 LEU A O 1
ATOM 845 N N . PHE A 1 112 ? -4.765 -11.252 2.284 1.00 50.44 112 PHE A N 1
ATOM 846 C CA . PHE A 1 112 ? -3.479 -11.586 1.653 1.00 50.44 112 PHE A CA 1
ATOM 847 C C . PHE A 1 112 ? -3.520 -12.787 0.696 1.00 50.44 112 PHE A C 1
ATOM 849 O O . PHE A 1 112 ? -2.492 -13.152 0.121 1.00 50.44 112 PHE A O 1
ATOM 856 N N . LEU A 1 113 ? -4.685 -13.398 0.472 1.00 38.75 113 LEU A N 1
ATOM 857 C CA . LEU A 1 113 ? -4.811 -14.555 -0.412 1.00 38.75 113 LEU A CA 1
ATOM 858 C C . LEU A 1 113 ? -5.232 -14.140 -1.830 1.00 38.75 113 LEU A C 1
ATOM 860 O O . LEU A 1 113 ? -6.326 -13.643 -2.078 1.00 38.75 113 LEU A O 1
ATOM 864 N N . SER A 1 114 ? -4.346 -14.399 -2.795 1.00 34.69 114 SER A N 1
ATOM 865 C CA . SER A 1 114 ? -4.718 -14.535 -4.210 1.00 34.69 114 SER A CA 1
ATOM 866 C C . SER A 1 114 ? -5.711 -15.703 -4.399 1.00 34.69 114 SER A C 1
ATOM 868 O O . SER A 1 114 ? -5.719 -16.633 -3.595 1.00 34.69 114 SER A O 1
ATOM 870 N N . PRO A 1 115 ? -6.540 -15.685 -5.462 1.00 36.28 115 PRO A N 1
ATOM 871 C CA . PRO A 1 115 ? -7.855 -16.321 -5.478 1.00 36.28 115 PRO A CA 1
ATOM 872 C C . PRO A 1 115 ? -7.752 -17.846 -5.474 1.00 36.28 115 PRO A C 1
ATOM 874 O O . PRO A 1 115 ? -7.095 -18.422 -6.343 1.00 36.28 115 PRO A O 1
ATOM 877 N N . GLY A 1 116 ? -8.426 -18.481 -4.515 1.00 32.47 116 GLY A N 1
ATOM 878 C CA . GLY A 1 116 ? -8.540 -19.939 -4.427 1.00 32.47 116 GLY A CA 1
ATOM 879 C C . GLY A 1 116 ? -8.657 -20.514 -3.013 1.00 32.47 116 GLY A C 1
ATOM 880 O O . GLY A 1 116 ? -8.963 -21.691 -2.889 1.00 32.47 116 GLY A O 1
ATOM 881 N N . GLY A 1 117 ? -8.444 -19.724 -1.958 1.00 29.30 117 GLY A N 1
ATOM 882 C CA . GLY A 1 117 ? -8.618 -20.181 -0.576 1.00 29.30 117 GLY A CA 1
ATOM 883 C C . GLY A 1 117 ? -9.941 -19.704 0.011 1.00 29.30 117 GLY A C 1
ATOM 884 O O . GLY A 1 117 ? -10.011 -18.580 0.499 1.00 29.30 117 GLY A O 1
AT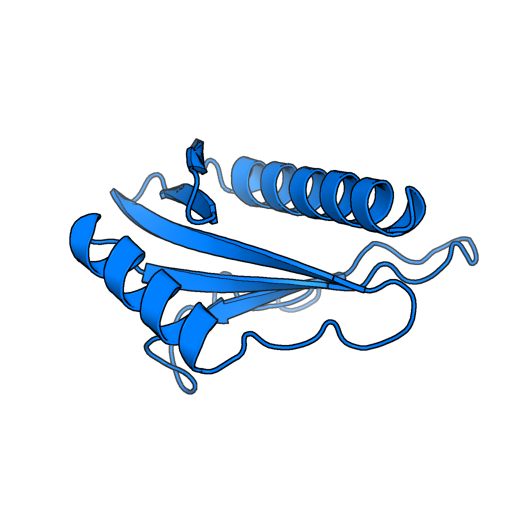OM 885 N N . GLN A 1 118 ? -10.978 -20.541 -0.064 1.00 29.00 118 GLN A N 1
ATOM 886 C CA . GLN A 1 118 ? -12.061 -20.531 0.930 1.00 29.00 118 GLN A CA 1
ATOM 887 C C . GLN A 1 118 ? -11.502 -21.042 2.280 1.00 29.00 118 GLN A C 1
ATOM 889 O O . GLN A 1 118 ? -10.443 -21.674 2.254 1.00 29.00 118 GLN A O 1
ATOM 894 N N . PRO A 1 119 ? -12.157 -20.725 3.415 1.00 40.56 119 PRO A N 1
ATOM 895 C CA . PRO A 1 119 ? -11.622 -20.927 4.765 1.00 40.56 119 PRO A CA 1
ATOM 896 C C . PRO A 1 119 ? -11.286 -22.383 5.088 1.00 40.56 119 PRO A C 1
ATOM 898 O O . PRO A 1 119 ? -11.943 -23.286 4.520 1.00 40.56 119 PRO A O 1
#

Nearest PDB structures (foldseek):
  4ic1-assembly1_D  TM=5.792E-01  e=3.509E-02  Saccharolobus solfataricus P2
  2ohe-assembly1_A  TM=7.319E-01  e=3.612E-01  Thermoplasma acidophilum DSM 1728
  6h3c-assembly1_F  TM=5.334E-01  e=2.870E+00  Homo sapiens
  6f1s-assembly1_A  TM=4.503E-01  e=8.088E+00  Corynebacterium glutamicum
  6r8f-assembly1_D  TM=3.891E-01  e=8.630E+00  Homo sapiens

Secondary structure (DSSP, 8-state):
--HHHHHHHHHHHHHHHHHHHHTT-EEEE-SSSEEEE-TTS-EEEEEEEEESSSSPPPPPHHHHHHHHHHHHHTTPEEEEEEEE----SSS-PPEEEEEESS-SS---TTTSPPS----

Solvent-accessible surface area (backbone atoms only — not comparable to full-atom values): 6980 Å² total; per-residue (Å²): 133,67,70,63,59,58,52,47,47,53,50,39,50,52,50,53,51,54,54,44,43,71,70,63,24,50,77,45,84,51,98,82,28,34,39,33,39,37,85,89,70,52,40,34,30,34,35,78,33,56,22,69,87,51,83,37,72,77,75,53,73,67,56,45,51,52,40,46,52,56,11,56,78,66,75,23,48,30,28,41,33,38,24,32,43,57,70,87,67,93,78,58,73,71,46,67,44,63,40,53,69,86,46,83,80,68,90,58,79,91,74,60,64,66,93,82,77,76,136

Radius of gyration: 14.26 Å; Cα contacts (8 Å, |Δi|>4): 184; chains: 1; bounding box: 31×33×36 Å

Mean predicted aligned error: 9.08 Å

Sequence (119 aa):
MSTWHSILARIGRRLVKRDLAGYGAEVETTPAGLKVTFPDGTIWLVRVTVSAAGDPAGLSDVERAALNAAAGGLGATPVLARVRLTRPRRDRRARIAYYDLRASRETHPGLFLSPGGQP

pLDDT: mean 73.63, std 17.35, range [29.0, 92.19]

Foldseek 3Di:
DDPVLVVQQVVQLVVVCVVLVVQVWDWDQDPLAIWTQHPVRATAGEHEFEDAPDWGDDDDPVNLVVQVVVCVVVVHFYKYWTWYNHPPPPDDDIDIAIATSVCNDDDDVVRGDDPDDDD